Protein AF-A0A2D9Y4H9-F1 (afdb_monomer_lite)

Secondary structure (DSSP, 8-state):
------PPPHHHHHHHHHHHHHHH-HHHHHHHHHHHTT----THHHHHHHHHHHHHHHHHHHHHHT----SSS----HHHHHHHHHHHHHHHHHS---HHHHHHHHT--HHHHHHHHHHHHHHHHSGGG-HHHHHHHHHHHHHHHHHHHHH-

Radius of gyration: 21.65 Å; chains: 1; bounding box: 36×53×60 Å

Foldseek 3Di:
DDDDDDDDDPVNVVVVLVVLCVVPNDVVSVVVCCVVVCDDDDPVLVVVVLVVLLVLLLVLLCVLLVPDDDPDLDPPDPSVLLSLLLSLQVSVVPDPDQLCNVCVVSVHDSVVSVVSPVVNVVCVVCVVVVVSSVVSSVVSVVVSVVVVVVSD

Sequence (152 aa):
MEQKKKEHSYSELQREIDKLITKFGMTKAITIVHHLSGEPRSVKNEKQKVQLLVTFITTESRRLFGCEVSVTDHENTKECLDARMTTYHLIKTYTDLSYSQIGKRFGQSKRAVIHHHNKCKDVLSIPQFHKSFMSTYHLLERNVIQFLAKIN

Structure (mmCIF, N/CA/C/O backbone):
data_AF-A0A2D9Y4H9-F1
#
_entry.id   AF-A0A2D9Y4H9-F1
#
loop_
_atom_site.group_PDB
_atom_site.id
_atom_site.type_symbol
_atom_site.label_atom_id
_atom_site.label_alt_id
_atom_site.label_comp_id
_atom_site.label_asym_id
_atom_site.label_entity_id
_atom_site.label_seq_id
_atom_site.pdbx_PDB_ins_code
_atom_site.Cartn_x
_atom_site.Cartn_y
_atom_site.Cartn_z
_atom_site.occupancy
_atom_site.B_iso_or_equiv
_atom_site.auth_seq_id
_atom_site.auth_comp_id
_atom_site.auth_asym_id
_atom_site.auth_atom_id
_atom_site.pdbx_PDB_model_num
ATOM 1 N N . MET A 1 1 ? 4.602 -35.763 34.760 1.00 37.81 1 MET A N 1
ATOM 2 C CA . MET A 1 1 ? 4.820 -34.346 35.128 1.00 37.81 1 MET A CA 1
ATOM 3 C C . MET A 1 1 ? 3.651 -33.543 34.581 1.00 37.81 1 MET A C 1
ATOM 5 O O . MET A 1 1 ? 3.636 -33.257 33.393 1.00 37.81 1 MET A O 1
ATOM 9 N N . GLU A 1 2 ? 2.648 -33.249 35.405 1.00 37.91 2 GLU A N 1
ATOM 10 C CA . GLU A 1 2 ? 1.534 -32.373 35.020 1.00 37.91 2 GLU A CA 1
ATOM 11 C C . GLU A 1 2 ? 1.883 -30.919 35.357 1.00 37.91 2 GLU A C 1
ATOM 13 O O . GLU A 1 2 ? 2.221 -30.588 36.495 1.00 37.91 2 GLU A O 1
ATOM 18 N N . GLN A 1 3 ? 1.830 -30.045 34.352 1.00 41.31 3 GLN A N 1
ATOM 19 C CA . GLN A 1 3 ? 1.939 -28.601 34.531 1.00 41.31 3 GLN A CA 1
ATOM 20 C C . GLN A 1 3 ? 0.666 -28.087 35.219 1.00 41.31 3 GLN A C 1
ATOM 22 O O . GLN A 1 3 ? -0.409 -28.078 34.623 1.00 41.31 3 GLN A O 1
ATOM 27 N N . LYS A 1 4 ? 0.781 -27.628 36.472 1.00 46.12 4 LYS A N 1
ATOM 28 C CA . LYS A 1 4 ? -0.293 -26.885 37.146 1.00 46.12 4 LYS A CA 1
ATOM 29 C C . LYS A 1 4 ? -0.560 -25.578 36.389 1.00 46.12 4 LYS A C 1
ATOM 31 O O . LYS A 1 4 ? 0.319 -24.720 36.307 1.00 46.12 4 LYS A O 1
ATOM 36 N N . LYS A 1 5 ? -1.777 -25.423 35.855 1.00 47.00 5 LYS A N 1
ATOM 37 C CA . LYS A 1 5 ? -2.313 -24.143 35.364 1.00 47.00 5 LYS A CA 1
ATOM 38 C C . LYS A 1 5 ? -2.202 -23.100 36.483 1.00 47.00 5 LYS A C 1
ATOM 40 O O . LYS A 1 5 ? -2.712 -23.324 37.576 1.00 47.00 5 LYS A O 1
ATOM 45 N N . LYS A 1 6 ? -1.539 -21.971 36.217 1.00 55.41 6 LYS A N 1
ATOM 46 C CA . LYS A 1 6 ? -1.606 -20.791 37.088 1.00 55.41 6 LYS A CA 1
ATOM 47 C C . LYS A 1 6 ? -3.014 -20.205 36.977 1.00 55.41 6 LYS A C 1
ATOM 49 O O . LYS A 1 6 ? -3.389 -19.733 35.908 1.00 55.41 6 LYS A O 1
ATOM 54 N N . GLU A 1 7 ? -3.790 -20.269 38.051 1.00 59.91 7 GLU A N 1
ATOM 55 C CA . GLU A 1 7 ? -5.032 -19.507 38.175 1.00 59.91 7 GLU A CA 1
ATOM 56 C C . GLU A 1 7 ? -4.675 -18.032 38.372 1.00 59.91 7 GLU A C 1
ATOM 58 O O . GLU A 1 7 ? -3.990 -17.673 39.329 1.00 59.91 7 GLU A O 1
ATOM 63 N N . HIS A 1 8 ? -5.095 -17.179 37.440 1.00 66.25 8 HIS A N 1
ATOM 64 C CA . HIS A 1 8 ? -4.944 -15.736 37.583 1.00 66.25 8 HIS A CA 1
ATOM 65 C C . HIS A 1 8 ? -5.909 -15.229 38.652 1.00 66.25 8 HIS A C 1
ATOM 67 O O . HIS A 1 8 ? -7.116 -15.460 38.562 1.00 66.25 8 HIS A O 1
ATOM 73 N N . SER A 1 9 ? -5.388 -14.536 39.664 1.00 83.81 9 SER A N 1
ATOM 74 C CA . SER A 1 9 ? -6.221 -13.952 40.713 1.00 83.81 9 SER A CA 1
ATOM 75 C C . SER A 1 9 ? -6.822 -12.620 40.259 1.00 83.81 9 SER A C 1
ATOM 77 O O . SER A 1 9 ? -6.247 -11.881 39.458 1.00 83.81 9 SER A O 1
ATOM 79 N N . TYR A 1 10 ? -7.968 -12.258 40.836 1.00 80.62 10 TYR A N 1
ATOM 80 C CA . TYR A 1 10 ? -8.589 -10.953 40.596 1.00 80.62 10 TYR A CA 1
ATOM 81 C C . TYR A 1 10 ? -7.656 -9.783 40.964 1.00 80.62 10 TYR A C 1
ATOM 83 O O . TYR A 1 10 ? -7.659 -8.743 40.310 1.00 80.62 10 TYR A O 1
ATOM 91 N N . SER A 1 11 ? -6.796 -9.966 41.972 1.00 84.06 11 SER A N 1
ATOM 92 C CA . SER A 1 11 ? -5.811 -8.959 42.377 1.00 84.06 11 SER A CA 1
ATOM 93 C C . SER A 1 11 ? -4.703 -8.749 41.342 1.00 84.06 11 SER A C 1
ATOM 95 O O . SER A 1 11 ? -4.224 -7.627 41.183 1.00 84.06 11 SER A O 1
ATOM 97 N N . GLU A 1 12 ? -4.312 -9.791 40.603 1.00 84.38 12 GLU A N 1
ATOM 98 C CA . GLU A 1 12 ? -3.401 -9.638 39.468 1.00 84.38 12 GLU A CA 1
ATOM 99 C C . GLU A 1 12 ? -4.055 -8.839 38.344 1.00 84.38 12 GLU A C 1
ATOM 101 O O . GLU A 1 12 ? -3.431 -7.915 37.825 1.00 84.38 12 GLU A O 1
ATOM 106 N N . LEU A 1 13 ? -5.316 -9.137 38.016 1.00 82.50 13 LEU A N 1
ATOM 107 C CA . LEU A 1 13 ? -6.057 -8.392 36.999 1.00 82.50 13 LEU A CA 1
ATOM 108 C C . LEU A 1 13 ? -6.173 -6.909 37.367 1.00 82.50 13 LEU A C 1
ATOM 110 O O . LEU A 1 13 ? -5.856 -6.055 36.542 1.00 82.50 13 LEU A O 1
ATOM 114 N N . GLN A 1 14 ? -6.554 -6.601 38.610 1.00 88.38 14 GLN A N 1
ATOM 115 C CA . GLN A 1 14 ? -6.668 -5.222 39.085 1.00 88.38 14 GLN A CA 1
ATOM 116 C C . GLN A 1 14 ? -5.348 -4.461 38.920 1.00 88.38 14 GLN A C 1
ATOM 118 O O . GLN A 1 14 ? -5.330 -3.367 38.364 1.00 88.38 14 GLN A O 1
ATOM 123 N N . ARG A 1 15 ? -4.225 -5.076 39.308 1.00 92.12 15 ARG A N 1
ATOM 124 C CA . ARG A 1 15 ? -2.897 -4.466 39.171 1.00 92.12 15 ARG A CA 1
ATOM 125 C C . ARG A 1 15 ? -2.537 -4.168 37.714 1.00 92.12 15 ARG A C 1
ATOM 127 O O . ARG A 1 15 ? -1.910 -3.147 37.435 1.00 92.12 15 ARG A O 1
ATOM 134 N N . GLU A 1 16 ? -2.886 -5.048 36.779 1.00 87.56 16 GLU A N 1
ATOM 135 C CA . GLU A 1 16 ? -2.613 -4.803 35.358 1.00 87.56 16 GLU A CA 1
ATOM 136 C C . GLU A 1 16 ? -3.538 -3.724 34.764 1.00 87.56 16 GLU A C 1
ATOM 138 O O . GLU A 1 16 ? -3.088 -2.920 33.943 1.00 87.56 16 GLU A O 1
ATOM 143 N N . ILE A 1 17 ? -4.789 -3.628 35.229 1.00 89.06 17 ILE A N 1
ATOM 144 C CA . ILE A 1 17 ? -5.699 -2.524 34.882 1.00 89.06 17 ILE A CA 1
ATOM 145 C C . ILE A 1 17 ? -5.182 -1.191 35.436 1.00 89.06 17 ILE A C 1
ATOM 147 O O . ILE A 1 17 ? -5.167 -0.195 34.712 1.00 89.06 17 ILE A O 1
ATOM 151 N N . ASP A 1 18 ? -4.668 -1.166 36.664 1.00 92.00 18 ASP A N 1
ATOM 152 C CA . ASP A 1 18 ? -4.105 0.046 37.263 1.00 92.00 18 ASP A CA 1
ATOM 153 C C . ASP A 1 18 ? -2.897 0.550 36.463 1.00 92.00 18 ASP A C 1
ATOM 155 O O . ASP A 1 18 ? -2.809 1.738 36.155 1.00 92.00 18 ASP A O 1
ATOM 159 N N . LYS A 1 19 ? -2.010 -0.348 36.010 1.00 92.50 19 LYS A N 1
ATOM 160 C CA . LYS A 1 19 ? -0.902 0.017 35.105 1.00 92.50 19 LYS A CA 1
ATOM 161 C C . LYS A 1 19 ? -1.399 0.607 33.785 1.00 92.50 19 LYS A C 1
ATOM 163 O O . LYS A 1 19 ? -0.798 1.553 33.267 1.00 92.50 19 LYS A O 1
ATOM 168 N N . LEU A 1 20 ? -2.480 0.058 33.225 1.00 85.69 20 LEU A N 1
ATOM 169 C CA . LEU A 1 20 ? -3.109 0.586 32.014 1.00 85.69 20 LEU A CA 1
ATOM 170 C C . LEU A 1 20 ? -3.624 2.016 32.250 1.00 85.69 20 LEU A C 1
ATOM 172 O O . LEU A 1 20 ? -3.379 2.901 31.426 1.00 85.69 20 LEU A O 1
ATOM 176 N N . ILE A 1 21 ? -4.266 2.261 33.397 1.00 91.81 21 ILE A N 1
ATOM 177 C CA . ILE A 1 21 ? -4.746 3.586 33.812 1.00 91.81 21 ILE A CA 1
ATOM 178 C C . ILE A 1 21 ? -3.575 4.550 34.010 1.00 91.81 21 ILE A C 1
ATOM 180 O O . ILE A 1 21 ? -3.624 5.660 33.487 1.00 91.81 21 ILE A O 1
ATOM 184 N N . THR A 1 22 ? -2.499 4.142 34.687 1.00 90.44 22 THR A N 1
ATOM 185 C CA . THR A 1 22 ? -1.307 4.986 34.877 1.00 90.44 22 THR A CA 1
ATOM 186 C C . THR A 1 22 ? -0.690 5.397 33.543 1.00 90.44 22 THR A C 1
ATOM 188 O O . THR A 1 22 ? -0.281 6.542 33.374 1.00 90.44 22 THR A O 1
ATOM 191 N N . LYS A 1 23 ? -0.638 4.480 32.570 1.00 88.94 23 LYS A N 1
ATOM 192 C CA . LYS A 1 23 ? -0.005 4.736 31.273 1.00 88.94 23 LYS A CA 1
ATOM 193 C C . LYS A 1 23 ? -0.849 5.609 30.345 1.00 88.94 23 LYS A C 1
ATOM 195 O O . LYS A 1 23 ? -0.296 6.414 29.600 1.00 88.94 23 LYS A O 1
ATOM 200 N N . PHE A 1 24 ? -2.167 5.422 30.336 1.00 80.19 24 PHE A N 1
ATOM 201 C CA . PHE A 1 24 ? -3.040 6.027 29.324 1.00 80.19 24 PHE A CA 1
ATOM 202 C C . PHE A 1 24 ? -4.046 7.040 29.885 1.00 80.19 24 PHE A C 1
ATOM 204 O O . PHE A 1 24 ? -4.652 7.785 29.113 1.00 80.19 24 PHE A O 1
ATOM 211 N N . GLY A 1 25 ? -4.206 7.109 31.203 1.00 83.44 25 GLY A N 1
ATOM 212 C CA . GLY A 1 25 ? -5.265 7.857 31.871 1.00 83.44 25 GLY A CA 1
ATOM 213 C C . GLY A 1 25 ? -6.596 7.098 31.876 1.00 83.44 25 GLY A C 1
ATOM 214 O O . GLY A 1 25 ? -6.890 6.302 30.979 1.00 83.44 25 GLY A O 1
ATOM 215 N N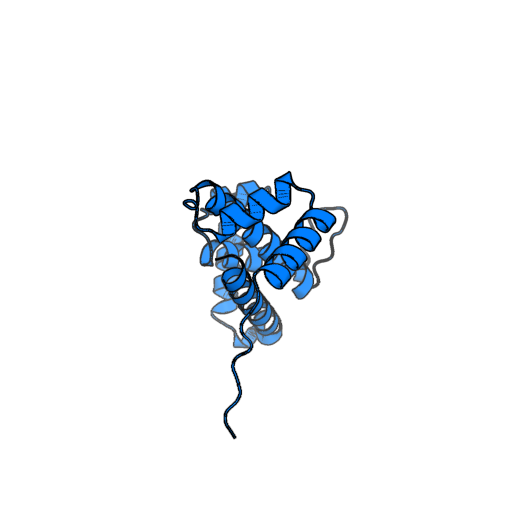 . MET A 1 26 ? -7.423 7.377 32.888 1.00 86.75 26 MET A N 1
ATOM 216 C CA . MET A 1 26 ? -8.676 6.662 33.172 1.00 86.75 26 MET A CA 1
ATOM 217 C C . MET A 1 26 ? -9.610 6.583 31.954 1.00 86.75 26 MET A C 1
ATOM 219 O O . MET A 1 26 ? -10.043 5.502 31.567 1.00 86.75 26 MET A O 1
ATOM 223 N N . THR A 1 27 ? -9.866 7.710 31.284 1.00 77.19 27 THR A N 1
ATOM 224 C CA . THR A 1 27 ? -10.785 7.782 30.135 1.00 77.19 27 THR A CA 1
ATOM 225 C C . THR A 1 27 ? -10.353 6.880 28.973 1.00 77.19 27 THR A C 1
ATOM 227 O O . THR A 1 27 ? -11.179 6.200 28.360 1.00 77.19 27 THR A O 1
ATOM 230 N N . LYS A 1 28 ? -9.049 6.837 28.665 1.00 72.62 28 LYS A N 1
ATOM 231 C CA . LYS A 1 28 ? -8.515 5.983 27.593 1.00 72.62 28 LYS A CA 1
ATOM 232 C C . LYS A 1 28 ? -8.476 4.514 28.011 1.00 72.62 28 LYS A C 1
ATOM 234 O O . LYS A 1 28 ? -8.794 3.662 27.188 1.00 72.62 28 LYS A O 1
ATOM 239 N N . ALA A 1 29 ? -8.145 4.217 29.268 1.00 85.44 29 ALA A N 1
ATOM 240 C CA . ALA A 1 29 ? -8.187 2.855 29.801 1.00 85.44 29 ALA A CA 1
ATOM 241 C C . ALA A 1 29 ? -9.608 2.266 29.737 1.00 85.44 29 ALA A C 1
ATOM 243 O O . ALA A 1 29 ? -9.779 1.166 29.224 1.00 85.44 29 ALA A O 1
ATOM 244 N N . ILE A 1 30 ? -10.628 3.037 30.132 1.00 79.00 30 ILE A N 1
ATOM 245 C CA . ILE A 1 30 ? -12.048 2.673 29.989 1.00 79.00 30 ILE A CA 1
ATOM 246 C C . ILE A 1 30 ? -12.394 2.392 28.519 1.00 79.00 30 ILE A C 1
ATOM 248 O O . ILE A 1 30 ? -12.983 1.363 28.205 1.00 79.00 30 ILE A O 1
ATOM 252 N N . THR A 1 31 ? -11.954 3.253 27.594 1.00 74.12 31 THR A N 1
ATOM 253 C CA . THR A 1 31 ? -12.198 3.066 26.150 1.00 74.12 31 THR A CA 1
ATOM 254 C C . THR A 1 31 ? -11.588 1.762 25.624 1.00 74.12 31 THR A C 1
ATOM 256 O O . THR A 1 31 ? -12.207 1.082 24.805 1.00 74.12 31 THR A O 1
ATOM 259 N N . ILE A 1 32 ? -10.386 1.405 26.089 1.00 77.00 32 ILE A N 1
ATOM 260 C CA . ILE A 1 32 ? -9.708 0.146 25.749 1.00 77.00 32 ILE A CA 1
ATOM 261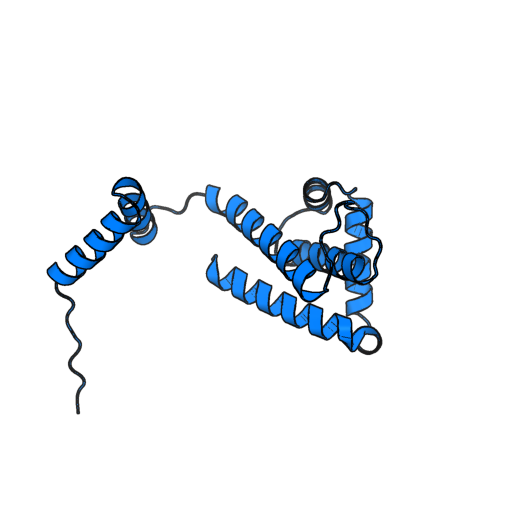 C C . ILE A 1 32 ? -10.483 -1.047 26.316 1.00 77.00 32 ILE A C 1
ATOM 263 O O . ILE A 1 32 ? -10.715 -2.008 25.588 1.00 77.00 32 ILE A O 1
ATOM 267 N N . VAL A 1 33 ? -10.929 -0.974 27.574 1.00 80.31 33 VAL A N 1
ATOM 268 C CA . VAL A 1 33 ? -11.745 -2.026 28.198 1.00 80.31 33 VAL A CA 1
ATOM 269 C C . VAL A 1 33 ? -13.040 -2.243 27.413 1.00 80.31 33 VAL A C 1
ATOM 271 O O . VAL A 1 33 ? -13.299 -3.382 27.047 1.00 80.31 33 VAL A O 1
ATOM 274 N N . HIS A 1 34 ? -13.780 -1.187 27.049 1.00 72.31 34 HIS A N 1
ATOM 275 C CA . HIS A 1 34 ? -14.997 -1.301 26.225 1.00 72.31 34 HIS A CA 1
ATOM 276 C C . HIS A 1 34 ? -14.736 -1.905 24.834 1.00 72.31 34 HIS A C 1
ATOM 278 O O . HIS A 1 34 ? -15.533 -2.702 24.338 1.00 72.31 34 HIS A O 1
ATOM 284 N N . HIS A 1 35 ? -13.606 -1.566 24.200 1.00 64.25 35 HIS A N 1
ATOM 285 C CA . HIS A 1 35 ? -13.224 -2.155 22.909 1.00 64.25 35 HIS A CA 1
ATOM 286 C C . HIS A 1 35 ? -12.903 -3.649 23.012 1.00 64.25 35 HIS A C 1
ATOM 288 O O . HIS A 1 35 ? -13.181 -4.401 22.079 1.00 64.25 35 HIS A O 1
ATOM 294 N N . LEU A 1 36 ? -12.294 -4.074 24.120 1.00 68.62 36 LEU A N 1
ATOM 295 C CA . LEU A 1 36 ? -11.908 -5.464 24.355 1.00 68.62 36 LEU A CA 1
ATOM 296 C C . LEU A 1 36 ? -13.065 -6.312 24.902 1.00 68.62 36 LEU A C 1
ATOM 298 O O . LEU A 1 36 ? -13.107 -7.509 24.632 1.00 68.62 36 LEU A O 1
ATOM 302 N N . SER A 1 37 ? -14.010 -5.707 25.628 1.00 71.88 37 SER A N 1
ATOM 303 C CA . SER A 1 37 ? -15.183 -6.378 26.203 1.00 71.88 37 SER A CA 1
ATOM 304 C C . SER A 1 37 ? -16.345 -6.563 25.220 1.00 71.88 37 SER A C 1
ATOM 306 O O . SER A 1 37 ? -17.360 -7.153 25.583 1.00 71.88 37 SER A O 1
ATOM 308 N N . GLY A 1 38 ? -16.186 -6.131 23.965 1.00 47.75 38 GLY A N 1
ATOM 309 C CA . GLY A 1 38 ? -17.083 -6.503 22.872 1.00 47.75 38 GLY A CA 1
ATOM 310 C C . GLY A 1 38 ? -18.297 -5.597 22.669 1.00 47.75 38 GLY A C 1
ATOM 311 O O . GLY A 1 38 ? -19.271 -6.045 22.063 1.00 47.75 38 GLY A O 1
ATOM 312 N N . GLU A 1 39 ? -18.259 -4.329 23.095 1.00 49.59 39 GLU A N 1
ATOM 313 C CA . GLU A 1 39 ? -19.263 -3.371 22.613 1.00 49.59 39 GLU A CA 1
ATOM 314 C C . GLU A 1 39 ? -19.216 -3.272 21.073 1.00 49.59 39 GLU A C 1
ATOM 316 O O . GLU A 1 39 ? -18.133 -3.311 20.473 1.00 49.59 39 GLU A O 1
ATOM 321 N N . PRO A 1 40 ? -20.380 -3.207 20.398 1.00 47.16 40 PRO A N 1
ATOM 322 C CA . PRO A 1 40 ? -20.478 -3.467 18.969 1.00 47.16 40 PRO A CA 1
ATOM 323 C C . PRO A 1 40 ? -19.609 -2.506 18.152 1.00 47.16 40 PRO A C 1
ATOM 325 O O . PRO A 1 40 ? -19.764 -1.283 18.183 1.00 47.16 40 PRO A O 1
ATOM 328 N N . ARG A 1 41 ? -18.693 -3.103 17.378 1.00 50.34 41 ARG A N 1
ATOM 329 C CA . ARG A 1 41 ? -17.788 -2.435 16.437 1.00 50.34 41 ARG A CA 1
ATOM 330 C C . ARG A 1 41 ? -18.586 -1.511 15.512 1.00 50.34 41 ARG A C 1
ATOM 332 O O . ARG A 1 41 ? -19.333 -1.972 14.653 1.00 50.34 41 ARG A O 1
ATOM 339 N N . SER A 1 42 ? -18.409 -0.199 15.661 1.00 50.44 42 SER A N 1
ATOM 340 C CA . SER A 1 42 ? -19.063 0.765 14.774 1.00 50.44 42 SER A CA 1
ATOM 341 C C . SER A 1 42 ? -18.408 0.787 13.385 1.00 50.44 42 SER A C 1
ATOM 343 O O . SER A 1 42 ? -17.182 0.744 13.247 1.00 50.44 42 SER A O 1
ATOM 345 N N . VAL A 1 43 ? -19.235 0.970 12.353 1.00 51.19 43 VAL A N 1
ATOM 346 C CA . VAL A 1 43 ? -18.872 1.186 10.936 1.00 51.19 43 VAL A CA 1
ATOM 347 C C . VAL A 1 43 ? -17.825 2.307 10.735 1.00 51.19 43 VAL A C 1
ATOM 349 O O . VAL A 1 43 ? -17.184 2.386 9.686 1.00 51.19 43 VAL A O 1
ATOM 352 N N . LYS A 1 44 ? -17.572 3.162 11.744 1.00 52.66 44 LYS A N 1
ATOM 353 C CA . LYS A 1 44 ? -16.525 4.201 11.703 1.00 52.66 44 LYS A CA 1
ATOM 354 C C . LYS A 1 44 ? -15.102 3.644 11.549 1.00 52.66 44 LYS A C 1
ATOM 356 O O . LYS A 1 44 ? -14.246 4.376 11.054 1.00 52.66 44 LYS A O 1
ATOM 361 N N . ASN A 1 45 ? -14.845 2.388 11.920 1.00 66.69 45 ASN A N 1
ATOM 362 C CA . ASN A 1 45 ? -13.486 1.839 11.918 1.00 66.69 45 ASN A CA 1
ATOM 363 C C . ASN A 1 45 ? -12.962 1.524 10.499 1.00 66.69 45 ASN A C 1
ATOM 365 O O . ASN A 1 45 ? -11.775 1.664 10.229 1.00 66.69 45 ASN A O 1
ATOM 369 N N . GLU A 1 46 ? -13.837 1.202 9.540 1.00 72.06 46 GLU A N 1
ATOM 370 C CA . GLU A 1 46 ? -13.413 0.790 8.190 1.00 72.06 46 GLU A CA 1
ATOM 371 C C . GLU A 1 46 ? -12.719 1.916 7.406 1.00 72.06 46 GLU A C 1
ATOM 373 O O . GLU A 1 46 ? -11.668 1.710 6.800 1.00 72.06 46 GLU A O 1
ATOM 378 N N . LYS A 1 47 ? -13.218 3.159 7.486 1.00 81.38 47 LYS A N 1
ATOM 379 C CA . LYS A 1 47 ? -12.532 4.305 6.855 1.00 81.38 47 LYS A CA 1
ATOM 380 C C . LYS A 1 47 ? -11.153 4.562 7.469 1.00 81.38 47 LYS A C 1
ATOM 382 O O . LYS A 1 47 ? -10.233 4.951 6.750 1.00 81.38 47 LYS A O 1
ATOM 387 N N . GLN A 1 48 ? -11.013 4.354 8.779 1.00 84.69 48 GLN A N 1
ATOM 388 C CA . GLN A 1 48 ? -9.746 4.521 9.494 1.00 84.69 48 GLN A CA 1
ATOM 389 C C . GLN A 1 48 ? -8.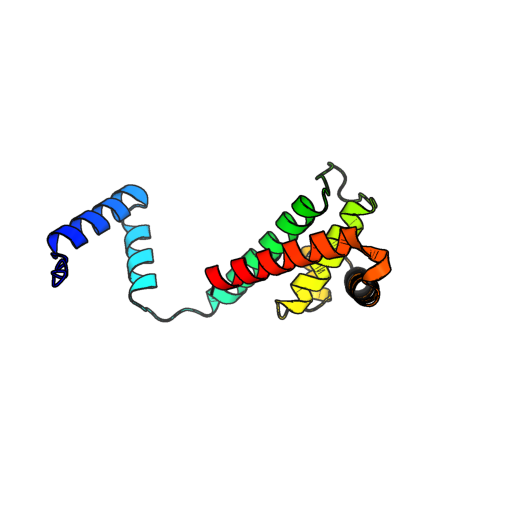758 3.406 9.138 1.00 84.69 48 GLN A C 1
ATOM 391 O O . GLN A 1 48 ? -7.603 3.706 8.847 1.00 84.69 48 GLN A O 1
ATOM 396 N N . LYS A 1 49 ? -9.212 2.152 9.045 1.00 85.19 49 LYS A N 1
ATOM 397 C CA . LYS A 1 49 ? -8.405 1.026 8.551 1.00 85.19 49 LYS A CA 1
ATOM 398 C C . LYS A 1 49 ? -7.907 1.254 7.130 1.00 85.19 49 LYS A C 1
ATOM 400 O O . LYS A 1 49 ? -6.716 1.107 6.877 1.00 85.19 49 LYS A O 1
ATOM 405 N N . VAL A 1 50 ? -8.784 1.688 6.219 1.00 89.88 50 VAL A N 1
ATOM 406 C CA . VAL A 1 50 ? -8.391 2.027 4.841 1.00 89.88 50 VAL A CA 1
ATOM 407 C C . VAL A 1 50 ? -7.352 3.148 4.836 1.00 89.88 50 VAL A C 1
ATOM 409 O O . VAL A 1 50 ? -6.383 3.079 4.085 1.00 89.88 50 VAL A O 1
ATOM 412 N N . GLN A 1 51 ? -7.510 4.169 5.684 1.00 91.81 51 GLN A N 1
ATOM 413 C CA . GLN A 1 51 ? -6.517 5.236 5.807 1.00 91.81 51 GLN A CA 1
ATOM 414 C C . GLN A 1 51 ? -5.166 4.708 6.309 1.00 91.81 51 GLN A C 1
ATOM 416 O O . GLN A 1 51 ? -4.140 5.033 5.716 1.00 91.81 51 GLN A O 1
ATOM 421 N N . LEU A 1 52 ? -5.163 3.887 7.363 1.00 91.75 52 LEU A N 1
ATOM 422 C CA . LEU A 1 52 ? -3.956 3.272 7.919 1.00 91.75 52 LEU A CA 1
ATOM 423 C C . LEU A 1 52 ? -3.245 2.402 6.882 1.00 91.75 52 LEU A C 1
ATOM 425 O O . LEU A 1 52 ? -2.033 2.513 6.721 1.00 91.75 52 LEU A O 1
ATOM 429 N N . LEU A 1 53 ? -4.001 1.593 6.142 1.00 93.56 53 LEU A N 1
ATOM 430 C CA . LEU A 1 53 ? -3.474 0.732 5.092 1.00 93.56 53 LEU A CA 1
ATOM 431 C C . LEU A 1 53 ? -2.871 1.536 3.936 1.00 93.56 53 LEU A C 1
ATOM 433 O O . LEU A 1 53 ? -1.760 1.242 3.510 1.00 93.56 53 LEU A O 1
ATOM 437 N N . VAL A 1 54 ? -3.559 2.575 3.454 1.00 95.06 54 VAL A N 1
ATOM 438 C CA . VAL A 1 54 ? -3.036 3.452 2.392 1.00 95.06 54 VAL A CA 1
ATOM 439 C C . VAL A 1 54 ? -1.742 4.133 2.835 1.00 95.06 54 VAL A C 1
ATOM 441 O O . VAL A 1 54 ? -0.774 4.149 2.072 1.00 95.06 54 VAL A O 1
ATOM 444 N N . THR A 1 55 ? -1.699 4.668 4.059 1.00 94.81 55 THR A N 1
ATOM 445 C CA . THR A 1 55 ? -0.486 5.279 4.617 1.00 94.81 55 THR A CA 1
ATOM 446 C C . THR A 1 55 ? 0.640 4.251 4.727 1.00 94.81 55 THR A C 1
ATOM 448 O O . THR A 1 55 ? 1.754 4.531 4.293 1.00 94.81 55 THR A O 1
ATOM 451 N N . PHE A 1 56 ? 0.354 3.052 5.242 1.00 95.81 56 PHE A N 1
ATOM 452 C CA . PHE A 1 56 ? 1.337 1.977 5.365 1.00 95.81 56 PHE A CA 1
ATOM 453 C C . PHE A 1 56 ? 1.918 1.578 4.005 1.00 95.81 56 PHE A C 1
ATOM 455 O O . PHE A 1 56 ? 3.133 1.627 3.837 1.00 95.81 56 PHE A O 1
ATOM 462 N N . ILE A 1 57 ? 1.065 1.258 3.022 1.00 97.12 57 ILE A N 1
ATOM 463 C CA . ILE A 1 57 ? 1.492 0.887 1.663 1.00 97.12 57 ILE A CA 1
ATOM 464 C C . ILE A 1 57 ? 2.381 1.983 1.073 1.00 97.12 57 ILE A C 1
ATOM 466 O O . ILE A 1 57 ? 3.446 1.686 0.543 1.00 97.12 57 ILE A O 1
ATOM 470 N N . THR A 1 58 ? 1.965 3.247 1.182 1.00 95.31 58 THR A N 1
ATOM 471 C CA . THR A 1 58 ? 2.693 4.378 0.588 1.00 95.31 58 THR A CA 1
ATOM 472 C C . THR A 1 58 ? 4.079 4.542 1.211 1.00 95.31 58 THR A C 1
ATOM 474 O O . THR A 1 58 ? 5.076 4.629 0.493 1.00 95.31 58 THR A O 1
ATOM 477 N N . THR A 1 59 ? 4.155 4.572 2.543 1.00 94.69 59 THR A N 1
ATOM 478 C CA . THR A 1 59 ? 5.416 4.770 3.267 1.00 94.69 59 THR A CA 1
ATOM 479 C C . THR A 1 59 ? 6.359 3.590 3.069 1.00 94.69 59 THR A C 1
ATOM 481 O O . THR A 1 59 ? 7.533 3.782 2.758 1.00 94.69 59 THR A O 1
ATOM 484 N N . GLU A 1 60 ? 5.845 2.366 3.191 1.00 96.50 60 GLU A N 1
ATOM 485 C CA . GLU A 1 60 ? 6.649 1.155 3.054 1.00 96.50 60 GLU A CA 1
ATOM 486 C C . GLU A 1 60 ? 7.125 0.961 1.610 1.00 96.50 60 GLU A C 1
ATOM 488 O O . GLU A 1 60 ? 8.275 0.589 1.387 1.00 96.50 60 GLU A O 1
ATOM 493 N N . SER A 1 61 ? 6.292 1.299 0.620 1.00 96.50 61 SER A N 1
ATOM 494 C CA . SER A 1 61 ? 6.697 1.291 -0.784 1.00 96.50 61 SER A CA 1
ATOM 495 C C . SER A 1 61 ? 7.824 2.283 -1.046 1.00 96.50 61 SER A C 1
ATOM 497 O O . SER A 1 61 ? 8.820 1.910 -1.657 1.00 96.50 61 SER A O 1
ATOM 499 N N . ARG A 1 62 ? 7.712 3.533 -0.584 1.00 93.81 62 ARG A N 1
ATOM 500 C CA . ARG A 1 62 ? 8.788 4.522 -0.763 1.00 93.81 62 ARG A CA 1
ATOM 501 C C . ARG A 1 62 ? 10.093 4.048 -0.124 1.00 93.81 62 ARG A C 1
ATOM 503 O O . ARG A 1 62 ? 11.130 4.074 -0.778 1.00 93.81 62 ARG A O 1
ATOM 510 N N . ARG A 1 63 ? 10.015 3.534 1.108 1.00 95.44 63 ARG A N 1
ATOM 511 C CA . ARG A 1 63 ? 11.165 3.009 1.854 1.00 95.44 63 ARG A CA 1
ATOM 512 C C . ARG A 1 63 ? 11.851 1.850 1.130 1.00 95.44 63 ARG A C 1
ATOM 514 O O . ARG A 1 63 ? 13.070 1.842 1.021 1.00 95.44 63 ARG A O 1
ATOM 521 N N . LEU A 1 64 ? 11.086 0.866 0.659 1.00 96.62 64 LEU A N 1
ATOM 522 C CA . LEU A 1 64 ? 11.633 -0.345 0.042 1.00 96.62 64 LEU A CA 1
ATOM 523 C C . LEU A 1 64 ? 12.209 -0.110 -1.357 1.00 96.62 64 LEU A C 1
ATOM 525 O O . LEU A 1 64 ? 13.172 -0.773 -1.730 1.00 96.62 64 LEU A O 1
ATOM 529 N N . PHE A 1 65 ? 11.639 0.824 -2.118 1.00 94.69 65 PHE A N 1
ATOM 530 C CA . PHE A 1 65 ? 12.155 1.196 -3.436 1.00 94.69 65 PHE A CA 1
ATOM 531 C C . PHE A 1 65 ? 13.241 2.279 -3.384 1.00 94.69 65 PHE A C 1
ATOM 533 O O . PHE A 1 65 ? 13.804 2.592 -4.425 1.00 94.69 65 PHE A O 1
ATOM 540 N N . GLY A 1 66 ? 13.553 2.839 -2.208 1.00 91.44 66 GLY A N 1
ATOM 541 C CA . GLY A 1 66 ? 14.564 3.894 -2.074 1.00 91.44 66 GLY A CA 1
ATOM 542 C C . GLY A 1 66 ? 14.132 5.236 -2.671 1.00 91.44 66 GLY A C 1
ATOM 543 O O . GLY A 1 66 ? 14.972 6.007 -3.115 1.00 91.44 66 GLY A O 1
ATOM 544 N N . CYS A 1 67 ? 12.826 5.515 -2.711 1.00 87.75 67 CYS A N 1
ATOM 545 C CA . CYS A 1 67 ? 12.317 6.821 -3.126 1.00 87.75 67 CYS A CA 1
ATOM 546 C C . CYS A 1 67 ? 12.449 7.805 -1.955 1.00 87.75 67 CYS A C 1
ATOM 548 O O . CYS A 1 67 ? 11.635 7.780 -1.023 1.00 87.75 67 CYS A O 1
ATOM 550 N N . GLU A 1 68 ? 13.492 8.633 -1.984 1.00 76.44 68 GLU A N 1
ATOM 551 C CA . GLU A 1 68 ? 13.713 9.685 -0.994 1.00 76.44 68 GLU A CA 1
ATOM 552 C C . GLU A 1 68 ? 12.671 10.804 -1.133 1.00 76.44 68 GLU A C 1
ATOM 554 O O . GLU A 1 68 ? 12.153 11.091 -2.211 1.00 76.44 68 GLU A O 1
ATOM 559 N N . VAL A 1 69 ? 12.313 11.429 -0.009 1.00 61.66 69 VAL A N 1
ATOM 560 C CA . VAL A 1 69 ? 11.420 12.592 -0.012 1.00 61.66 69 VAL A CA 1
ATOM 561 C C . VAL A 1 69 ? 12.270 13.813 -0.331 1.00 61.66 69 VAL A C 1
ATOM 563 O O . VAL A 1 69 ? 12.808 14.438 0.581 1.00 61.66 69 VAL A O 1
ATOM 566 N N . SER A 1 70 ? 12.418 14.154 -1.608 1.00 53.78 70 SER A N 1
ATOM 567 C CA . SER A 1 70 ? 12.930 15.476 -1.955 1.00 53.78 70 SER A CA 1
ATOM 568 C C . SER A 1 70 ? 11.806 16.511 -1.907 1.00 53.78 70 SER A C 1
ATOM 570 O O . SER A 1 70 ? 10.619 16.206 -2.036 1.00 53.78 70 SER A O 1
ATOM 572 N N . VAL A 1 71 ? 12.190 17.757 -1.636 1.00 50.09 71 VAL A N 1
ATOM 573 C CA . VAL A 1 71 ? 11.296 18.890 -1.336 1.00 50.09 71 VAL A CA 1
ATOM 574 C C . VAL A 1 71 ? 10.396 19.256 -2.532 1.00 50.09 71 VAL A C 1
ATOM 576 O O . VAL A 1 71 ? 9.431 20.004 -2.388 1.00 50.09 71 VAL A O 1
ATOM 579 N N . THR A 1 72 ? 10.666 18.700 -3.712 1.00 48.53 72 THR A N 1
ATOM 580 C CA . THR A 1 72 ? 9.852 18.835 -4.915 1.00 48.53 72 THR A CA 1
ATOM 581 C C . THR A 1 72 ? 9.191 17.490 -5.226 1.00 48.53 72 THR A C 1
ATOM 583 O O . THR A 1 72 ? 9.821 16.567 -5.725 1.00 48.53 72 THR A O 1
ATOM 586 N N . ASP A 1 73 ? 7.886 17.388 -4.953 1.00 48.44 73 ASP A N 1
ATOM 587 C CA . ASP A 1 73 ? 7.001 16.205 -5.065 1.00 48.44 73 ASP A CA 1
ATOM 588 C C . ASP A 1 73 ? 6.850 15.614 -6.503 1.00 48.44 73 ASP A C 1
ATOM 590 O O . ASP A 1 73 ? 5.836 15.006 -6.871 1.00 48.44 73 ASP A O 1
ATOM 594 N N . HIS A 1 74 ? 7.844 15.808 -7.372 1.00 54.12 74 HIS A N 1
ATOM 595 C CA . HIS A 1 74 ? 7.837 15.519 -8.808 1.00 54.12 74 HIS A CA 1
ATOM 596 C C . HIS A 1 74 ? 9.060 14.723 -9.276 1.00 54.12 74 HIS A C 1
ATOM 598 O O . HIS A 1 74 ? 9.427 14.786 -10.450 1.00 54.12 74 HIS A O 1
ATOM 604 N N . GLU A 1 75 ? 9.688 13.944 -8.398 1.00 62.38 75 GLU A N 1
ATOM 605 C CA . GLU A 1 75 ? 10.788 13.086 -8.827 1.00 62.38 75 GLU A CA 1
ATOM 606 C C . GLU A 1 75 ? 10.277 11.953 -9.725 1.00 62.38 75 GLU A C 1
ATOM 608 O O . GLU A 1 75 ? 9.581 11.026 -9.303 1.00 62.38 75 GLU A O 1
ATOM 613 N N . ASN A 1 76 ? 10.611 12.067 -11.011 1.00 74.88 76 ASN A N 1
ATOM 614 C CA . ASN A 1 76 ? 10.406 11.053 -12.045 1.00 74.88 76 ASN A CA 1
ATOM 615 C C . ASN A 1 76 ? 11.563 10.039 -12.068 1.00 74.88 76 ASN A C 1
ATOM 617 O O . ASN A 1 76 ? 11.877 9.477 -13.118 1.00 74.88 76 ASN A O 1
ATOM 621 N N . THR A 1 77 ? 12.222 9.822 -10.927 1.00 87.50 77 THR A N 1
ATOM 622 C CA . THR A 1 77 ? 13.222 8.763 -10.788 1.00 87.50 77 THR A CA 1
ATOM 623 C C . THR A 1 77 ? 12.545 7.410 -10.950 1.00 87.50 77 THR A C 1
ATOM 625 O O . THR A 1 77 ? 11.354 7.240 -10.661 1.00 87.50 77 THR A O 1
ATOM 628 N N . LYS A 1 78 ? 13.30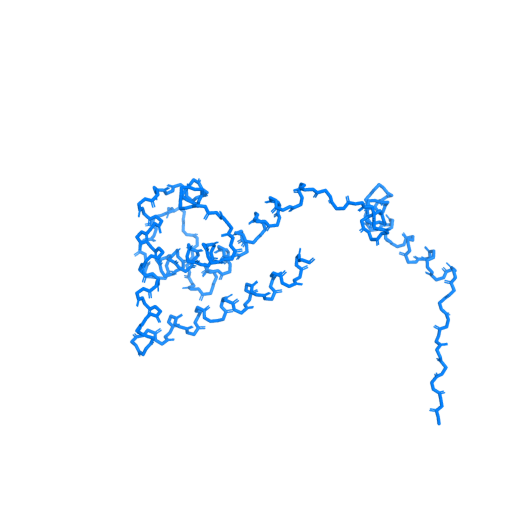0 6.427 -11.438 1.00 90.00 78 LYS A N 1
ATOM 629 C CA . LYS A 1 78 ? 12.775 5.080 -11.657 1.00 90.00 78 LYS A CA 1
ATOM 630 C C . LYS A 1 78 ? 12.250 4.489 -10.346 1.00 90.00 78 LYS A C 1
ATOM 632 O O . LYS A 1 78 ? 11.180 3.900 -10.330 1.00 90.00 78 LYS A O 1
ATOM 637 N N . GLU A 1 79 ? 12.960 4.715 -9.252 1.00 92.00 79 GLU A N 1
ATOM 638 C CA . GLU A 1 79 ? 12.649 4.282 -7.893 1.00 92.00 79 GLU A CA 1
ATOM 639 C C . GLU A 1 79 ? 11.311 4.858 -7.416 1.00 92.00 79 GLU A C 1
ATOM 641 O O . GLU A 1 79 ? 10.441 4.125 -6.940 1.00 92.00 79 GLU A O 1
ATOM 646 N N . CYS A 1 80 ? 11.096 6.164 -7.602 1.00 91.12 80 CYS A N 1
ATOM 647 C CA . CYS A 1 80 ? 9.842 6.810 -7.227 1.00 91.12 80 CYS A CA 1
ATOM 648 C C . CYS A 1 80 ? 8.677 6.433 -8.149 1.00 91.12 80 CYS A C 1
ATOM 650 O O . CYS A 1 80 ? 7.540 6.323 -7.680 1.00 91.12 80 CYS A O 1
ATOM 652 N N . LEU A 1 81 ? 8.931 6.184 -9.438 1.00 92.25 81 LEU A N 1
ATOM 653 C CA . LEU A 1 81 ? 7.929 5.652 -10.365 1.00 92.25 81 LEU A CA 1
ATOM 654 C C . LEU A 1 81 ? 7.538 4.213 -10.000 1.00 92.25 81 LEU A C 1
ATOM 656 O O . LEU A 1 81 ? 6.343 3.912 -9.934 1.00 92.25 81 LEU A O 1
ATOM 660 N N . ASP A 1 82 ? 8.522 3.366 -9.689 1.00 95.31 82 ASP A N 1
ATOM 661 C CA . ASP A 1 82 ? 8.335 1.979 -9.263 1.00 95.31 82 ASP A CA 1
ATOM 662 C C . ASP A 1 82 ? 7.555 1.918 -7.938 1.00 95.31 82 ASP A C 1
ATOM 664 O O . ASP A 1 82 ? 6.582 1.163 -7.809 1.00 95.31 82 ASP A O 1
ATOM 668 N N . ALA A 1 83 ? 7.891 2.790 -6.982 1.00 95.56 83 ALA A N 1
ATOM 669 C CA . ALA A 1 83 ? 7.150 2.944 -5.735 1.00 95.56 83 ALA A CA 1
ATOM 670 C C . ALA A 1 83 ? 5.702 3.403 -5.974 1.00 95.56 83 ALA A C 1
ATOM 672 O O . ALA A 1 83 ? 4.757 2.854 -5.401 1.00 95.56 83 ALA A O 1
ATOM 673 N N . ARG A 1 84 ? 5.493 4.403 -6.840 1.00 94.56 84 ARG A N 1
ATOM 674 C CA . ARG A 1 84 ? 4.164 4.962 -7.127 1.00 94.56 84 ARG A CA 1
ATOM 675 C C . ARG A 1 84 ? 3.254 3.943 -7.802 1.00 94.56 84 ARG A C 1
ATOM 677 O O . ARG A 1 84 ? 2.107 3.777 -7.382 1.00 94.56 84 ARG A O 1
ATOM 684 N N . MET A 1 85 ? 3.754 3.238 -8.816 1.00 96.00 85 MET A N 1
ATOM 685 C CA . MET A 1 85 ? 2.964 2.230 -9.522 1.00 96.00 85 MET A CA 1
ATOM 686 C C . MET A 1 85 ? 2.596 1.057 -8.615 1.00 96.00 85 MET A C 1
ATOM 688 O O . MET A 1 85 ? 1.439 0.632 -8.608 1.00 96.00 85 MET A O 1
ATOM 692 N N . THR A 1 86 ? 3.536 0.615 -7.777 1.00 97.69 86 THR A N 1
ATOM 693 C CA . THR A 1 86 ? 3.295 -0.447 -6.798 1.00 97.69 86 THR A CA 1
ATOM 694 C C . THR A 1 86 ? 2.281 -0.019 -5.741 1.00 97.69 86 THR A C 1
ATOM 696 O O . THR A 1 86 ? 1.357 -0.768 -5.431 1.00 97.69 86 THR A O 1
ATOM 699 N N . THR A 1 87 ? 2.386 1.217 -5.246 1.00 97.38 87 THR A N 1
ATOM 700 C CA . THR A 1 87 ? 1.429 1.792 -4.292 1.00 97.38 87 THR A CA 1
ATOM 701 C C . THR A 1 87 ? 0.007 1.764 -4.853 1.00 97.38 87 THR A C 1
ATOM 703 O O . THR A 1 87 ? -0.914 1.299 -4.184 1.00 97.38 87 THR A O 1
ATOM 706 N N . TYR A 1 88 ? -0.197 2.215 -6.095 1.00 97.81 88 TYR A N 1
ATOM 707 C CA . TYR A 1 88 ? -1.534 2.230 -6.698 1.00 97.81 88 TYR A CA 1
ATOM 708 C C . TYR A 1 88 ? -2.069 0.833 -6.981 1.00 97.81 88 TYR A C 1
ATOM 710 O O . TYR A 1 88 ? -3.261 0.599 -6.782 1.00 97.81 88 TYR A O 1
ATOM 718 N N . HIS A 1 89 ? -1.202 -0.084 -7.414 1.00 98.25 89 HIS A N 1
ATOM 719 C CA . HIS A 1 89 ? -1.563 -1.483 -7.595 1.00 98.25 89 HIS A CA 1
ATOM 720 C C . HIS A 1 89 ? -2.048 -2.097 -6.277 1.00 98.25 89 HIS A C 1
ATOM 722 O O . HIS A 1 89 ? -3.197 -2.517 -6.189 1.00 98.25 89 HIS A O 1
ATOM 728 N N . LEU A 1 90 ? -1.237 -2.043 -5.216 1.00 97.31 90 LEU A N 1
ATOM 729 C CA . LEU A 1 90 ? -1.572 -2.643 -3.922 1.00 97.31 90 LEU A CA 1
ATOM 730 C C . LEU A 1 90 ? -2.796 -1.993 -3.267 1.00 97.31 90 LEU A C 1
ATOM 732 O O . LEU A 1 90 ? -3.649 -2.703 -2.742 1.00 97.31 90 LEU A O 1
ATOM 736 N N . ILE A 1 91 ? -2.951 -0.666 -3.341 1.00 97.25 91 ILE A N 1
ATOM 737 C CA . ILE A 1 91 ? -4.169 -0.010 -2.840 1.00 97.25 91 ILE A CA 1
ATOM 738 C C . ILE A 1 91 ? -5.398 -0.527 -3.592 1.00 97.25 91 ILE A C 1
ATOM 740 O O . ILE A 1 91 ? -6.417 -0.806 -2.964 1.00 97.25 91 ILE A O 1
ATOM 744 N N . LYS A 1 92 ? -5.329 -0.672 -4.921 1.00 95.88 92 LYS A N 1
ATOM 745 C CA . LYS A 1 92 ? -6.461 -1.171 -5.710 1.00 95.88 92 LYS A CA 1
ATOM 746 C C . LYS A 1 92 ? -6.770 -2.644 -5.427 1.00 95.88 92 LYS A C 1
ATOM 748 O O . LYS A 1 92 ? -7.946 -3.003 -5.503 1.00 95.88 92 LYS A O 1
ATOM 753 N N . THR A 1 93 ? -5.749 -3.445 -5.118 1.00 94.06 93 THR A N 1
ATOM 754 C CA . THR A 1 93 ? -5.847 -4.876 -4.789 1.00 94.06 93 THR A CA 1
ATOM 755 C C . THR A 1 93 ? -6.437 -5.116 -3.402 1.00 94.06 93 THR A C 1
ATOM 757 O O . THR A 1 93 ? -7.289 -5.982 -3.250 1.00 94.06 93 THR A O 1
ATOM 760 N N . TYR A 1 94 ? -6.017 -4.343 -2.397 1.00 91.44 94 TYR A N 1
ATOM 761 C CA . TYR A 1 94 ? -6.357 -4.583 -0.990 1.00 91.44 94 TYR A CA 1
ATOM 762 C C . TYR A 1 94 ? -7.401 -3.602 -0.420 1.00 91.44 94 TYR A C 1
ATOM 764 O O . TYR A 1 94 ? -7.657 -3.609 0.783 1.00 91.44 94 TYR A O 1
ATOM 772 N N . THR A 1 95 ? -8.004 -2.742 -1.252 1.00 91.19 95 THR A N 1
ATOM 773 C CA . THR A 1 95 ? -9.099 -1.837 -0.853 1.00 91.19 95 THR A CA 1
ATOM 774 C C . THR A 1 95 ? -10.157 -1.678 -1.945 1.00 91.19 95 THR A C 1
ATOM 776 O O . THR A 1 95 ? -9.871 -1.780 -3.141 1.00 91.19 95 THR A O 1
ATOM 779 N N . ASP A 1 96 ? -11.357 -1.261 -1.541 1.00 91.31 96 ASP A N 1
ATOM 780 C CA . ASP A 1 96 ? -12.458 -0.920 -2.455 1.00 91.31 96 ASP A CA 1
ATOM 781 C C . ASP A 1 96 ? -12.360 0.497 -3.048 1.00 91.31 96 ASP A C 1
ATOM 783 O O . ASP A 1 96 ? -13.314 1.018 -3.629 1.00 91.31 96 ASP A O 1
ATOM 787 N N . LEU A 1 97 ? -11.207 1.165 -2.924 1.00 93.94 97 LEU A N 1
ATOM 788 C CA . LEU A 1 97 ? -11.036 2.500 -3.487 1.00 93.94 97 LEU A CA 1
ATOM 789 C C . LEU A 1 97 ? -11.062 2.455 -5.023 1.00 93.94 97 LEU A C 1
ATOM 791 O O . LEU A 1 97 ? -10.354 1.686 -5.679 1.00 93.94 97 LEU A O 1
ATOM 795 N N . SER A 1 98 ? -11.861 3.344 -5.611 1.00 96.75 98 SER A N 1
ATOM 796 C CA . SER A 1 98 ? -11.857 3.618 -7.050 1.00 96.75 98 SER A CA 1
ATOM 797 C C . SER A 1 98 ? -10.609 4.402 -7.466 1.00 96.75 98 SER A C 1
ATOM 799 O O . SER A 1 98 ? -10.048 5.169 -6.683 1.00 96.75 98 SER A O 1
ATOM 801 N N . TYR A 1 99 ? -10.222 4.315 -8.743 1.00 97.31 99 TYR A N 1
ATOM 802 C CA . TYR A 1 99 ? -9.101 5.093 -9.291 1.00 97.31 99 TYR A CA 1
ATOM 803 C C . TYR A 1 99 ? -9.228 6.603 -9.048 1.00 97.31 99 TYR A C 1
ATOM 805 O O . TYR A 1 99 ? -8.232 7.276 -8.799 1.00 97.31 99 TYR A O 1
ATOM 813 N N . SER A 1 100 ? -10.451 7.142 -9.071 1.00 97.06 100 SER A N 1
ATOM 814 C CA . SER A 1 100 ? -10.701 8.552 -8.756 1.00 97.06 100 SER A CA 1
ATOM 815 C C . SER A 1 100 ? -10.449 8.872 -7.280 1.00 97.06 100 SER A C 1
ATOM 817 O O . SER A 1 100 ? -9.895 9.924 -6.973 1.00 97.06 100 SER A O 1
ATOM 819 N N . GLN A 1 101 ? -10.848 7.988 -6.358 1.00 95.94 101 GLN A N 1
ATOM 820 C CA . GLN A 1 101 ? -10.587 8.166 -4.924 1.00 95.94 101 GLN A CA 1
ATOM 821 C C . GLN A 1 101 ? -9.098 8.042 -4.604 1.00 95.94 101 GLN A C 1
ATOM 823 O O . GLN A 1 101 ? -8.598 8.812 -3.790 1.00 95.94 101 GLN A O 1
ATOM 828 N N . ILE A 1 102 ? -8.391 7.118 -5.260 1.00 95.94 102 ILE A N 1
ATOM 829 C CA . ILE A 1 102 ? -6.931 7.020 -5.169 1.00 95.94 102 ILE A CA 1
ATOM 830 C C . ILE A 1 102 ? -6.314 8.327 -5.679 1.00 95.94 102 ILE A C 1
ATOM 832 O O . ILE A 1 102 ? -5.587 8.977 -4.941 1.00 95.94 102 ILE A O 1
ATOM 836 N N . GLY A 1 103 ? -6.683 8.789 -6.877 1.00 93.75 103 GLY A N 1
ATOM 837 C CA . GLY A 1 103 ? -6.141 10.021 -7.462 1.00 93.75 103 GLY A CA 1
ATOM 838 C C . GLY A 1 103 ? -6.296 11.240 -6.552 1.00 93.75 103 GLY A C 1
ATOM 839 O O . GLY A 1 103 ? -5.318 11.931 -6.282 1.00 93.75 103 GLY A O 1
ATOM 840 N N . LYS A 1 104 ? -7.487 11.430 -5.967 1.00 94.19 104 LYS A N 1
ATOM 841 C CA . LYS A 1 104 ? -7.746 12.498 -4.985 1.00 94.19 104 LYS A CA 1
ATOM 842 C C . LYS A 1 104 ? -6.793 12.464 -3.784 1.00 94.19 104 LYS A C 1
ATOM 844 O O . LYS A 1 104 ? -6.404 13.522 -3.311 1.00 94.19 104 LYS A O 1
ATOM 849 N N . ARG A 1 105 ? -6.410 11.277 -3.299 1.00 91.50 105 ARG A N 1
ATOM 850 C CA . ARG A 1 105 ? -5.492 11.122 -2.153 1.00 91.50 105 ARG A CA 1
ATOM 851 C C . ARG A 1 105 ? -4.052 11.510 -2.482 1.00 91.50 105 ARG A C 1
ATOM 853 O O . ARG A 1 105 ? -3.334 11.924 -1.584 1.00 91.50 105 ARG A O 1
ATOM 860 N N . PHE A 1 106 ? -3.644 11.371 -3.742 1.00 89.88 106 PHE A N 1
ATOM 861 C CA . PHE A 1 106 ? -2.272 11.622 -4.194 1.00 89.88 106 PHE A CA 1
ATOM 862 C C . PHE A 1 106 ? -2.131 12.900 -5.038 1.00 89.88 106 PHE A C 1
ATOM 864 O O . PHE A 1 106 ? -1.083 13.112 -5.640 1.00 89.88 106 PHE A O 1
ATOM 871 N N . GLY A 1 107 ? -3.182 13.722 -5.151 1.00 91.06 107 GLY A N 1
ATOM 872 C CA . GLY A 1 107 ? -3.178 14.892 -6.039 1.00 91.06 107 GLY A CA 1
ATOM 873 C C . GLY A 1 107 ? -3.020 14.533 -7.525 1.00 91.06 107 GLY A C 1
ATOM 874 O O . GLY A 1 107 ? -2.510 15.329 -8.303 1.00 91.06 107 GLY A O 1
ATOM 875 N N . GLN A 1 108 ? -3.428 13.324 -7.925 1.00 92.50 108 GLN A N 1
ATOM 876 C CA . GLN A 1 108 ? -3.269 12.796 -9.282 1.00 92.50 108 GLN A CA 1
ATOM 877 C C . GLN A 1 108 ? -4.608 12.649 -10.005 1.00 92.50 108 GLN A C 1
ATOM 879 O O . GLN A 1 108 ? -5.654 12.378 -9.408 1.00 92.50 108 GLN A O 1
ATOM 884 N N . SER A 1 109 ? -4.578 12.760 -11.334 1.00 96.06 109 SER A N 1
ATOM 885 C CA . SER A 1 109 ? -5.760 12.485 -12.153 1.00 96.06 109 SER A CA 1
ATOM 886 C C . SER A 1 109 ? -6.118 10.991 -12.137 1.00 96.06 109 SER A C 1
ATOM 888 O O . SER A 1 109 ? -5.245 10.125 -12.056 1.00 96.06 109 SER A O 1
ATOM 890 N N . LYS A 1 110 ? -7.408 10.660 -12.312 1.00 97.00 110 LYS A N 1
ATOM 891 C CA . LYS A 1 110 ? -7.871 9.266 -12.493 1.00 97.00 110 LYS A CA 1
ATOM 892 C C . LYS A 1 110 ? -7.063 8.536 -13.577 1.00 97.00 110 LYS A C 1
ATOM 894 O O . LYS A 1 110 ? -6.726 7.368 -13.409 1.00 97.00 110 LYS A O 1
ATOM 899 N N . ARG A 1 111 ? -6.763 9.224 -14.687 1.00 97.19 111 ARG A N 1
ATOM 900 C CA . ARG A 1 111 ? -6.005 8.669 -15.821 1.00 97.19 111 ARG A CA 1
ATOM 901 C C . ARG A 1 111 ? -4.569 8.323 -15.424 1.00 97.19 111 ARG A C 1
ATOM 903 O O . ARG A 1 111 ? -4.117 7.234 -15.759 1.00 97.19 111 ARG A O 1
ATOM 910 N N . ALA A 1 112 ? -3.896 9.191 -14.666 1.00 94.62 112 ALA A N 1
ATOM 911 C CA . ALA A 1 112 ? -2.548 8.930 -14.160 1.00 94.62 112 ALA A CA 1
ATOM 912 C C . ALA A 1 112 ? -2.514 7.701 -13.236 1.00 94.62 112 ALA A C 1
ATOM 914 O O . ALA A 1 112 ? -1.639 6.848 -13.371 1.00 94.62 112 ALA A O 1
ATOM 915 N N . VAL A 1 113 ? -3.511 7.555 -12.354 1.00 96.81 113 VAL A N 1
ATOM 916 C CA . VAL A 1 113 ? -3.615 6.373 -11.484 1.00 96.81 113 VAL A CA 1
ATOM 917 C C . VAL A 1 113 ? -3.802 5.093 -12.297 1.00 96.81 113 VAL A C 1
ATOM 919 O O . VAL A 1 113 ? -3.105 4.116 -12.044 1.00 96.81 113 VAL A O 1
ATOM 922 N N . ILE A 1 114 ? -4.708 5.094 -13.283 1.00 97.62 114 ILE A N 1
ATOM 923 C CA . ILE A 1 114 ? -4.938 3.933 -14.162 1.00 97.62 114 ILE A CA 1
ATOM 924 C C . ILE A 1 114 ? -3.660 3.564 -14.916 1.00 97.62 114 ILE A C 1
ATOM 926 O O . ILE A 1 114 ? -3.304 2.390 -14.965 1.00 97.62 114 ILE A O 1
ATOM 930 N N . HIS A 1 115 ? -2.966 4.558 -15.473 1.00 97.06 115 HIS A N 1
ATOM 931 C CA . HIS A 1 115 ? -1.716 4.346 -16.194 1.00 97.06 115 HIS A CA 1
ATOM 932 C C . HIS A 1 115 ? -0.679 3.635 -15.317 1.00 97.06 115 HIS A C 1
ATOM 934 O O . HIS A 1 115 ? -0.194 2.571 -15.688 1.00 97.06 115 HIS A O 1
ATOM 940 N N . HIS A 1 116 ? -0.392 4.172 -14.131 1.00 96.19 116 HIS A N 1
ATOM 941 C CA . HIS A 1 116 ? 0.580 3.578 -13.213 1.00 96.19 116 HIS A CA 1
ATOM 942 C C . HIS A 1 116 ? 0.133 2.208 -12.686 1.00 96.19 116 HIS A C 1
ATOM 944 O O . HIS A 1 116 ? 0.934 1.281 -12.645 1.00 96.19 116 HIS A O 1
ATOM 950 N N . HIS A 1 117 ? -1.145 2.038 -12.344 1.00 97.44 117 HIS A N 1
ATOM 951 C CA . HIS A 1 117 ? -1.687 0.737 -11.952 1.00 97.44 117 HIS A CA 1
ATOM 952 C C . HIS A 1 117 ? -1.458 -0.322 -13.042 1.00 97.44 117 HIS A C 1
ATOM 954 O O . HIS A 1 117 ? -0.964 -1.412 -12.759 1.00 97.44 117 HIS A O 1
ATOM 960 N N . ASN A 1 118 ? -1.798 -0.003 -14.294 1.00 97.00 118 ASN A N 1
ATOM 961 C CA . ASN A 1 118 ? -1.629 -0.929 -15.411 1.00 97.00 118 ASN A CA 1
ATOM 962 C C . ASN A 1 118 ? -0.154 -1.176 -15.714 1.00 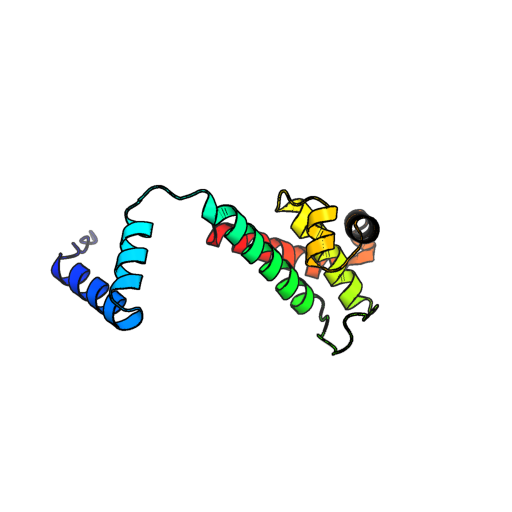97.00 118 ASN A C 1
ATOM 964 O O . ASN A 1 118 ? 0.225 -2.320 -15.916 1.00 97.00 118 ASN A O 1
ATOM 968 N N . LYS A 1 119 ? 0.694 -0.147 -15.623 1.00 96.31 119 LYS A N 1
ATOM 969 C CA . LYS A 1 119 ? 2.141 -0.307 -15.777 1.00 96.31 119 LYS A CA 1
ATOM 970 C C . LYS A 1 119 ? 2.718 -1.306 -14.773 1.00 96.31 119 LYS A C 1
ATOM 972 O O . LYS A 1 119 ? 3.552 -2.123 -15.147 1.00 96.31 119 LYS A O 1
ATOM 977 N N . CYS A 1 120 ? 2.252 -1.275 -13.522 1.00 97.19 120 CYS A N 1
ATOM 978 C CA . CYS A 1 120 ? 2.638 -2.270 -12.524 1.00 97.19 120 CYS A CA 1
ATOM 979 C C . CYS A 1 120 ? 2.182 -3.677 -12.938 1.00 97.19 120 CYS A C 1
ATOM 981 O O . CYS A 1 120 ? 2.992 -4.598 -12.923 1.00 97.19 120 CYS A O 1
ATOM 983 N N . LYS A 1 121 ? 0.932 -3.841 -13.395 1.00 96.44 121 LYS A N 1
ATOM 984 C CA . LYS 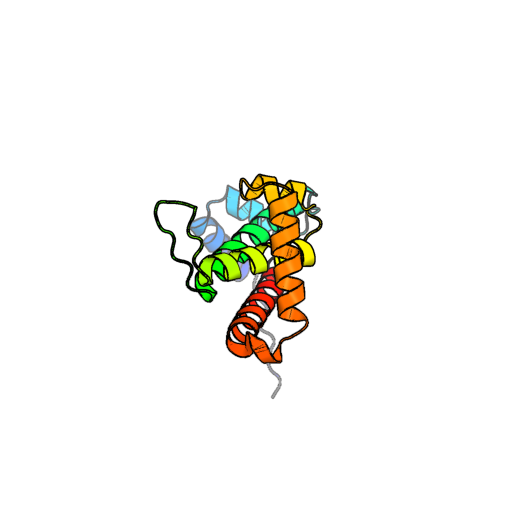A 1 121 ? 0.445 -5.131 -13.918 1.00 96.44 121 LYS A CA 1
ATOM 985 C C . LYS A 1 121 ? 1.278 -5.648 -15.089 1.00 96.44 121 LYS A C 1
ATOM 987 O O . LYS A 1 121 ? 1.580 -6.837 -15.125 1.00 96.44 121 LYS A O 1
ATOM 992 N N . ASP A 1 122 ? 1.661 -4.771 -16.011 1.00 95.94 122 ASP A N 1
ATOM 993 C CA . ASP A 1 122 ? 2.496 -5.136 -17.153 1.00 95.94 122 ASP A CA 1
ATOM 994 C C . ASP A 1 122 ? 3.849 -5.665 -16.665 1.00 95.94 122 ASP A C 1
ATOM 996 O O . ASP A 1 122 ? 4.265 -6.744 -17.068 1.00 95.94 122 ASP A O 1
ATOM 1000 N N . VAL A 1 123 ? 4.500 -4.971 -15.725 1.00 95.81 123 VAL A N 1
ATOM 1001 C CA . VAL A 1 123 ? 5.771 -5.414 -15.123 1.00 95.81 123 VAL A CA 1
ATOM 1002 C C . VAL A 1 123 ? 5.626 -6.766 -14.413 1.00 95.81 123 VAL A C 1
ATOM 1004 O O . VAL A 1 123 ? 6.463 -7.650 -14.602 1.00 95.81 123 VAL A O 1
ATOM 1007 N N . LEU A 1 124 ? 4.544 -6.960 -13.650 1.00 93.94 124 LEU A N 1
ATOM 1008 C CA . LEU A 1 124 ? 4.240 -8.223 -12.966 1.00 93.94 124 LEU A CA 1
ATOM 1009 C C . LEU A 1 124 ? 3.968 -9.381 -13.942 1.00 93.94 124 LEU A C 1
ATOM 1011 O O . LEU A 1 124 ? 4.173 -10.537 -13.579 1.00 93.94 124 LEU A O 1
ATOM 1015 N N . SER A 1 125 ? 3.530 -9.093 -15.173 1.00 94.94 125 SER A N 1
ATOM 1016 C CA . SER A 1 125 ? 3.253 -10.111 -16.198 1.00 94.94 125 SER A CA 1
ATOM 1017 C C . SER A 1 125 ? 4.510 -10.702 -16.846 1.00 94.94 125 SER A C 1
ATOM 1019 O O . SER A 1 125 ? 4.447 -11.778 -17.438 1.00 94.94 125 SER A O 1
ATOM 1021 N N . ILE A 1 126 ? 5.659 -10.031 -16.710 1.00 94.56 126 ILE A N 1
ATOM 1022 C CA . ILE A 1 126 ? 6.943 -10.438 -17.300 1.00 94.56 126 ILE A CA 1
ATOM 1023 C C . ILE A 1 126 ? 8.080 -10.437 -16.255 1.00 94.56 126 ILE A C 1
ATOM 1025 O O . ILE A 1 126 ? 9.110 -9.774 -16.427 1.00 94.56 126 ILE A O 1
ATOM 1029 N N . PRO A 1 127 ? 7.938 -11.205 -15.157 1.00 89.06 127 PRO A N 1
ATOM 1030 C CA . PRO A 1 127 ? 8.785 -11.093 -13.965 1.00 89.06 127 PRO A CA 1
ATOM 1031 C C . PRO A 1 127 ? 10.268 -11.398 -14.225 1.00 89.06 127 PRO A C 1
ATOM 1033 O O . PRO A 1 127 ? 11.143 -10.845 -13.555 1.00 89.06 127 PRO A O 1
ATOM 1036 N N . GLN A 1 128 ? 10.580 -12.229 -15.228 1.00 91.50 128 GLN A N 1
ATOM 1037 C CA . GLN A 1 128 ? 11.956 -12.603 -15.576 1.00 91.50 128 GLN A CA 1
ATOM 1038 C C . GLN A 1 128 ? 12.856 -11.412 -15.950 1.00 91.50 128 GLN A C 1
ATOM 1040 O O . GLN A 1 128 ? 14.064 -11.474 -15.713 1.00 91.50 128 GLN A O 1
ATOM 1045 N N . PHE A 1 129 ? 12.279 -10.328 -16.481 1.00 92.69 129 PHE A N 1
ATOM 1046 C CA . PHE A 1 129 ? 13.009 -9.126 -16.899 1.00 92.69 129 PHE A CA 1
ATOM 1047 C C . PHE A 1 129 ? 13.099 -8.063 -15.796 1.00 92.69 129 PHE A C 1
ATOM 1049 O O . PHE A 1 129 ? 13.819 -7.077 -15.939 1.00 92.69 129 PHE A O 1
ATOM 1056 N N . HIS A 1 130 ? 12.410 -8.271 -14.672 1.00 92.44 130 HIS A N 1
ATOM 1057 C CA . HIS A 1 130 ? 12.252 -7.278 -13.610 1.00 92.44 130 HIS A CA 1
ATOM 1058 C C . HIS A 1 130 ? 12.624 -7.832 -12.229 1.00 92.44 130 HIS A C 1
ATOM 1060 O O . HIS A 1 130 ? 12.033 -7.452 -11.224 1.00 92.44 130 HIS A O 1
ATOM 1066 N N . LYS A 1 131 ? 13.633 -8.711 -12.150 1.00 93.06 131 LYS A N 1
ATOM 1067 C CA . LYS A 1 131 ? 14.000 -9.452 -10.924 1.00 93.06 131 LYS A CA 1
ATOM 1068 C C . LYS A 1 131 ? 14.119 -8.583 -9.665 1.00 93.06 131 LYS A C 1
ATOM 1070 O O . LYS A 1 131 ? 13.553 -8.933 -8.637 1.00 93.06 131 LYS A O 1
ATOM 1075 N N . SER A 1 132 ? 14.823 -7.450 -9.743 1.00 93.62 132 SER A N 1
ATOM 1076 C CA . SER A 1 132 ? 14.979 -6.534 -8.599 1.00 93.62 132 SER A CA 1
ATOM 1077 C C . SER A 1 132 ? 13.637 -5.939 -8.158 1.00 93.62 132 SER A C 1
ATOM 1079 O O . SER A 1 132 ? 13.311 -5.987 -6.975 1.00 93.62 132 SER A O 1
ATOM 1081 N N . PHE A 1 133 ? 12.824 -5.474 -9.113 1.00 96.25 133 PHE A N 1
ATOM 1082 C CA . PHE A 1 133 ? 11.477 -4.979 -8.837 1.00 96.25 133 PHE A CA 1
ATOM 1083 C C . PHE A 1 133 ? 10.608 -6.064 -8.189 1.00 96.25 133 PHE A C 1
ATOM 1085 O O . PHE A 1 133 ? 9.963 -5.796 -7.182 1.00 96.25 133 PHE A O 1
ATOM 1092 N N . MET A 1 134 ? 10.630 -7.294 -8.717 1.00 97.25 134 MET A N 1
ATOM 1093 C CA . MET A 1 134 ? 9.828 -8.409 -8.201 1.00 97.25 134 MET A CA 1
ATOM 1094 C C . MET A 1 134 ? 10.184 -8.757 -6.754 1.00 97.25 134 MET A C 1
ATOM 1096 O O . MET A 1 134 ? 9.288 -8.925 -5.930 1.00 97.25 134 MET A O 1
ATOM 1100 N N . SER A 1 135 ? 11.475 -8.819 -6.418 1.00 96.31 135 SER A N 1
ATOM 1101 C CA . SER A 1 135 ? 11.920 -9.068 -5.041 1.00 96.31 135 SER A CA 1
ATOM 1102 C C . SER A 1 135 ? 11.387 -8.010 -4.073 1.00 96.31 135 SER A C 1
ATOM 1104 O O . SER A 1 135 ? 10.847 -8.349 -3.017 1.00 96.31 135 SER A O 1
ATOM 1106 N N . THR A 1 136 ? 11.485 -6.732 -4.447 1.00 97.62 136 THR A N 1
ATOM 1107 C CA . THR A 1 136 ? 10.983 -5.613 -3.638 1.00 97.62 136 THR A CA 1
ATOM 1108 C C . THR A 1 136 ? 9.457 -5.620 -3.547 1.00 97.62 136 THR A C 1
ATOM 1110 O O . THR A 1 136 ? 8.906 -5.452 -2.459 1.00 97.62 136 THR A O 1
ATOM 1113 N N . TYR A 1 137 ? 8.768 -5.882 -4.660 1.00 97.69 137 TYR A N 1
ATOM 1114 C CA . TYR A 1 137 ? 7.312 -5.987 -4.724 1.00 97.69 137 TYR A CA 1
ATOM 1115 C C . TYR A 1 137 ? 6.792 -7.094 -3.799 1.00 97.69 137 TYR A C 1
ATOM 1117 O O . TYR A 1 137 ? 5.912 -6.841 -2.982 1.00 97.69 137 TYR A O 1
ATOM 1125 N N . HIS A 1 138 ? 7.355 -8.304 -3.866 1.00 95.94 138 HIS A N 1
ATOM 1126 C CA . HIS A 1 138 ? 6.919 -9.422 -3.024 1.00 95.94 138 HIS A CA 1
ATOM 1127 C C . HIS A 1 138 ? 7.205 -9.187 -1.540 1.00 95.94 138 HIS A C 1
ATOM 1129 O O . HIS A 1 138 ? 6.398 -9.561 -0.687 1.00 95.94 138 HIS A O 1
ATOM 1135 N N . LEU A 1 139 ? 8.333 -8.547 -1.215 1.00 97.38 139 LEU A N 1
ATOM 1136 C CA . LEU A 1 139 ? 8.622 -8.126 0.154 1.00 97.38 139 LEU A CA 1
ATOM 1137 C C . LEU A 1 139 ? 7.558 -7.143 0.660 1.00 97.38 139 LEU A C 1
ATOM 1139 O O . LEU A 1 139 ? 7.021 -7.336 1.750 1.00 97.38 139 LEU A O 1
ATOM 1143 N N . LEU A 1 140 ? 7.224 -6.129 -0.140 1.00 97.69 140 LEU A N 1
ATOM 1144 C CA . LEU A 1 140 ? 6.193 -5.156 0.200 1.00 97.69 140 LEU A CA 1
ATOM 1145 C C . LEU A 1 140 ? 4.817 -5.814 0.349 1.00 97.69 140 LEU A C 1
ATOM 1147 O O . LEU A 1 140 ? 4.143 -5.589 1.347 1.00 97.69 140 LEU A O 1
ATOM 1151 N N . GLU A 1 141 ? 4.407 -6.648 -0.604 1.00 96.62 141 GLU A N 1
ATOM 1152 C CA . GLU A 1 141 ? 3.120 -7.345 -0.567 1.00 96.62 141 GLU A CA 1
ATOM 1153 C C . GLU A 1 141 ? 2.994 -8.227 0.679 1.00 96.62 141 GLU A C 1
ATOM 1155 O O . GLU A 1 141 ? 1.992 -8.161 1.393 1.00 96.62 141 GLU A O 1
ATOM 1160 N N . ARG A 1 142 ? 4.047 -8.977 1.021 1.00 94.25 142 ARG A N 1
ATOM 1161 C CA . ARG A 1 142 ? 4.096 -9.745 2.269 1.00 94.25 142 ARG A CA 1
ATOM 1162 C C . ARG A 1 142 ? 3.937 -8.847 3.497 1.00 94.25 142 ARG A C 1
ATOM 1164 O O . ARG A 1 142 ? 3.187 -9.200 4.407 1.00 94.25 142 ARG A O 1
ATOM 1171 N N . ASN A 1 143 ? 4.607 -7.695 3.530 1.00 95.25 143 ASN A N 1
ATOM 1172 C CA . ASN A 1 143 ? 4.489 -6.739 4.635 1.00 95.25 143 ASN A CA 1
ATOM 1173 C C . ASN A 1 143 ? 3.062 -6.167 4.728 1.00 95.25 143 ASN A C 1
ATOM 1175 O O . ASN A 1 143 ? 2.540 -6.008 5.831 1.00 95.25 143 ASN A O 1
ATOM 1179 N N . VAL A 1 144 ? 2.401 -5.923 3.592 1.00 92.12 144 VAL A N 1
ATOM 1180 C CA . VAL A 1 144 ? 1.000 -5.471 3.519 1.00 92.12 144 VAL A CA 1
ATOM 1181 C C . VAL A 1 144 ? 0.040 -6.528 4.053 1.00 92.12 144 VAL A C 1
ATOM 1183 O O . VAL A 1 144 ? -0.810 -6.204 4.880 1.00 92.12 144 VAL A O 1
ATOM 1186 N N . ILE A 1 145 ? 0.202 -7.792 3.661 1.00 85.44 145 ILE A N 1
ATOM 1187 C CA . ILE A 1 145 ? -0.612 -8.904 4.174 1.00 85.44 145 ILE A CA 1
ATOM 1188 C C . ILE A 1 145 ? -0.431 -9.047 5.692 1.00 85.44 145 ILE A C 1
ATOM 1190 O O . ILE A 1 145 ? -1.410 -9.170 6.430 1.00 85.44 145 ILE A O 1
ATOM 1194 N N . GLN A 1 146 ? 0.808 -8.969 6.187 1.00 83.94 146 GLN A N 1
ATOM 1195 C CA . GLN A 1 146 ? 1.084 -9.007 7.626 1.00 83.94 146 GLN A CA 1
ATOM 1196 C C . GLN A 1 146 ? 0.487 -7.809 8.373 1.00 83.94 146 GLN A C 1
ATOM 1198 O O . GLN A 1 146 ? 0.042 -7.958 9.510 1.00 83.94 146 GLN A O 1
ATOM 1203 N N . PHE A 1 147 ? 0.481 -6.622 7.765 1.00 85.88 147 PHE A N 1
ATOM 1204 C CA . PHE A 1 147 ? -0.143 -5.437 8.345 1.00 85.88 147 PHE A CA 1
ATOM 1205 C C . PHE A 1 147 ? -1.666 -5.586 8.414 1.00 85.88 147 PHE A C 1
ATOM 1207 O O . PHE A 1 147 ? -2.251 -5.359 9.470 1.00 85.88 147 PHE A O 1
ATOM 1214 N N . LEU A 1 148 ? -2.296 -6.049 7.329 1.00 80.38 148 LEU A N 1
ATOM 1215 C CA . LEU A 1 148 ? -3.726 -6.362 7.271 1.00 80.38 148 LEU A CA 1
ATOM 1216 C C . LEU A 1 148 ? -4.148 -7.348 8.363 1.00 80.38 148 LEU A C 1
ATOM 1218 O O . LEU A 1 148 ? -5.155 -7.125 9.028 1.00 80.38 148 LEU A O 1
ATOM 1222 N N . ALA A 1 149 ? -3.353 -8.396 8.591 1.00 72.50 149 ALA A N 1
ATOM 1223 C CA . ALA A 1 149 ? -3.608 -9.381 9.640 1.00 72.50 149 ALA A CA 1
ATOM 1224 C C . ALA A 1 149 ? -3.552 -8.801 11.068 1.00 72.50 149 ALA A C 1
ATOM 1226 O O . ALA A 1 149 ? -4.098 -9.404 11.983 1.00 72.50 149 ALA A O 1
ATOM 1227 N N . LYS A 1 150 ? -2.892 -7.652 11.279 1.00 78.06 150 LYS A N 1
ATOM 1228 C CA . LYS A 1 150 ? -2.788 -6.988 12.593 1.00 78.06 150 LYS A CA 1
ATOM 1229 C C . LYS A 1 150 ? -3.889 -5.961 12.851 1.00 78.06 150 LYS A C 1
ATOM 1231 O O . LYS A 1 150 ? -4.132 -5.628 14.006 1.00 78.06 150 LYS A O 1
ATOM 1236 N N . ILE A 1 151 ? -4.486 -5.403 11.797 1.00 78.69 151 ILE A N 1
ATOM 1237 C CA . ILE A 1 151 ? -5.503 -4.341 11.907 1.00 78.69 151 ILE A CA 1
ATOM 1238 C C . ILE A 1 151 ? -6.944 -4.857 11.761 1.00 78.69 151 ILE A C 1
ATOM 1240 O O . ILE A 1 151 ? -7.884 -4.075 11.928 1.00 78.69 151 ILE A O 1
ATOM 1244 N N . ASN A 1 152 ? -7.114 -6.138 11.428 1.00 58.94 152 ASN A N 1
ATOM 1245 C CA . ASN A 1 152 ? -8.400 -6.835 11.340 1.00 58.94 152 ASN A CA 1
ATOM 1246 C C . ASN A 1 152 ? -8.648 -7.697 12.578 1.00 58.94 152 ASN A C 1
ATOM 1248 O O . ASN A 1 152 ? -9.814 -7.692 13.051 1.00 58.94 152 ASN A O 1
#

pLDDT: mean 84.32, std 15.97, range [37.81, 98.25]